Protein AF-D9MWF4-F1 (afdb_monomer_lite)

Foldseek 3Di:
DVVLVVLVVVLLVLQVVLLVLLLVQLQVVLPHPVLLVVLCVVVCVPDDAACDPDPPDPHHPVCCVVVVVVVVCCVQVVQPVNVVVLVPDPDPVVSVVVVVVVVVSVVVVVVSVVSLVSSLCSNCVPPPCCVVVVDVDPVCSSLVSSCVRCVVPPPSSVSNVVSVVSVVVSVVVSVD

Sequence (176 aa):
LKAVVWTDVIQTIIMFGAMALVLIKGTLDIGGPSVVWQRAQETARLERPNFTPDITERYTFYSLVLGGVAHWLKSNAISQNMIQRYLSLPTLKDARIAIWTFIAGVLAFLMICGYTGLLIYATYAQCDPLETKLAKRNDQLLPLLVMETLGSYPGLPGVFVAGVFSAALSSLSTGL

Secondary structure (DSSP, 8-state):
-HHHHHHHHHHHHHHHHHHHHHHHHHHHHTT-HHHHHHHHHHTT-SPPP-----SSSS--HHHHHHHHHHHHHIIIII-HHHHHHHHTSSSHHHHHHHHHHHHHHHHHHHHHHHHHHHHHHHHTTTS-TTTTTS-SSGGGHHHHHHHHHHTTSTTHHHHHHHHHHHHHHHHHHHH-

pLDDT: mean 86.18, std 6.37, range [62.44, 95.94]

Organism: Drosophila miranda (NCBI:txid7229)

InterPro domains:
  IPR001734 Sodium/solute symporter [PF00474] (1-174)
  IPR001734 Sodium/solute symporter [PS50283] (1-176)
  IPR038377 Sodium/glucose symporter superfamily [G3DSA:1.20.1730.10] (1-176)
  IPR051163 Sodium:Solute Symporter (SSF) [PTHR42985] (1-176)

Structure (mmCIF, N/CA/C/O backbone):
data_AF-D9MWF4-F1
#
_entry.id   AF-D9MWF4-F1
#
loop_
_atom_site.group_PDB
_atom_site.id
_atom_site.type_symbol
_atom_site.label_atom_id
_atom_site.label_alt_id
_atom_site.label_comp_id
_atom_site.label_asym_id
_atom_site.label_entity_id
_atom_site.label_seq_id
_atom_site.pdbx_PDB_ins_code
_atom_site.Cartn_x
_atom_site.Cartn_y
_atom_site.Cartn_z
_atom_site.occupancy
_atom_site.B_iso_or_equiv
_atom_site.auth_seq_id
_atom_site.auth_comp_id
_atom_site.auth_asym_id
_atom_site.auth_atom_id
_atom_site.pdbx_PDB_model_num
ATOM 1 N N . LEU A 1 1 ? -8.134 12.195 21.205 1.00 67.44 1 LEU A N 1
ATOM 2 C CA . LEU A 1 1 ? -8.708 11.046 20.461 1.00 67.44 1 LEU A CA 1
ATOM 3 C C . LEU A 1 1 ? -9.575 11.477 19.281 1.00 67.44 1 LEU A C 1
ATOM 5 O O . LEU A 1 1 ? -9.106 11.314 18.170 1.00 67.44 1 LEU A O 1
ATOM 9 N N . LYS A 1 2 ? -10.767 12.073 19.462 1.00 74.56 2 LYS A N 1
ATOM 10 C CA . LYS A 1 2 ? -11.668 12.387 18.325 1.00 74.56 2 LYS A CA 1
ATOM 11 C C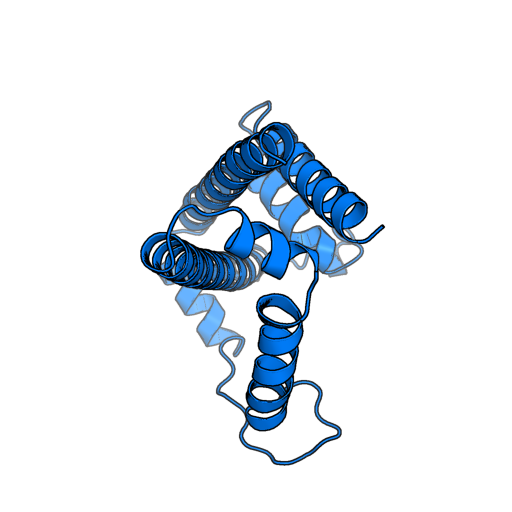 . LYS A 1 2 ? -11.023 13.221 17.203 1.00 74.56 2 LYS A C 1
ATOM 13 O O . LYS A 1 2 ? -11.133 12.835 16.049 1.00 74.56 2 LYS A O 1
ATOM 18 N N . ALA A 1 3 ? -10.325 14.313 17.532 1.00 81.44 3 ALA A N 1
ATOM 19 C CA . ALA A 1 3 ? -9.647 15.148 16.531 1.00 81.44 3 ALA A CA 1
ATOM 20 C C . ALA A 1 3 ? -8.550 14.381 15.768 1.00 81.44 3 ALA A C 1
ATOM 22 O O . ALA A 1 3 ? -8.522 14.419 14.546 1.00 81.44 3 ALA A O 1
ATOM 23 N N . VAL A 1 4 ? -7.723 13.614 16.489 1.00 78.38 4 VAL A N 1
ATOM 24 C CA . VAL A 1 4 ? -6.653 12.776 15.915 1.00 78.38 4 VAL A CA 1
ATOM 25 C C . VAL A 1 4 ? -7.219 11.699 14.981 1.00 78.38 4 VAL A C 1
ATOM 27 O O . VAL A 1 4 ? -6.694 11.459 13.901 1.00 78.38 4 VAL A O 1
ATOM 30 N N . VAL A 1 5 ? -8.344 11.080 15.352 1.00 81.25 5 VAL A N 1
ATOM 31 C CA . VAL A 1 5 ? -9.007 10.083 14.497 1.00 81.25 5 VAL A CA 1
ATOM 32 C C . VAL A 1 5 ? -9.534 10.727 13.212 1.00 81.25 5 VAL A C 1
ATOM 34 O O . VAL A 1 5 ? -9.387 10.153 12.139 1.00 81.25 5 VAL A O 1
ATOM 37 N N . TRP A 1 6 ? -10.111 11.928 13.288 1.00 85.69 6 TRP A N 1
ATOM 38 C CA . TRP A 1 6 ? -10.571 12.640 12.092 1.00 85.69 6 TRP A CA 1
ATOM 39 C C . TRP A 1 6 ? -9.424 13.042 11.162 1.00 85.69 6 TRP A C 1
ATOM 41 O O . TRP A 1 6 ? -9.565 12.914 9.945 1.00 85.69 6 TRP A O 1
ATOM 51 N N . THR A 1 7 ? -8.283 13.473 11.705 1.00 85.00 7 THR A N 1
ATOM 52 C CA . THR A 1 7 ? -7.097 13.763 10.885 1.00 85.00 7 THR A CA 1
ATOM 53 C C . THR A 1 7 ? -6.553 12.501 10.219 1.00 85.00 7 THR A C 1
ATOM 55 O O . THR A 1 7 ? -6.258 12.540 9.026 1.00 85.00 7 THR A O 1
ATOM 58 N N . ASP A 1 8 ? -6.521 11.367 10.929 1.00 83.00 8 ASP A N 1
ATOM 59 C CA . ASP A 1 8 ? -6.121 10.073 10.359 1.00 83.00 8 ASP A CA 1
ATOM 60 C C . ASP A 1 8 ? -7.043 9.655 9.196 1.00 83.00 8 ASP A C 1
ATOM 62 O O . ASP A 1 8 ? -6.568 9.159 8.172 1.00 83.00 8 ASP A O 1
ATOM 66 N N . VAL A 1 9 ? -8.359 9.878 9.316 1.00 87.00 9 VAL A N 1
ATOM 67 C CA . VAL A 1 9 ? -9.339 9.557 8.259 1.00 87.00 9 VAL A CA 1
ATOM 68 C C . VAL A 1 9 ? -9.092 10.392 7.005 1.00 87.00 9 VAL A C 1
ATOM 70 O O . VAL A 1 9 ? -8.984 9.834 5.913 1.00 87.00 9 VAL A O 1
ATOM 73 N N . ILE A 1 10 ? -8.968 11.714 7.150 1.00 88.56 10 ILE A N 1
ATOM 74 C CA . ILE A 1 10 ? -8.720 12.621 6.019 1.00 88.56 10 ILE A CA 1
ATOM 75 C C . ILE A 1 10 ? -7.409 12.246 5.324 1.00 88.56 10 ILE A C 1
ATOM 77 O O . ILE A 1 10 ? -7.368 12.104 4.102 1.00 88.56 10 ILE A O 1
ATOM 81 N N . GLN A 1 11 ? -6.352 12.023 6.101 1.00 84.81 11 GLN A N 1
ATOM 82 C CA . GLN A 1 11 ? -5.051 11.627 5.578 1.00 84.81 11 GLN A CA 1
ATOM 83 C C . GLN A 1 11 ? -5.119 10.290 4.832 1.00 84.81 11 GLN A C 1
ATOM 85 O O . GLN A 1 11 ? -4.568 10.172 3.741 1.00 84.81 11 GLN A O 1
ATOM 90 N N . THR A 1 12 ? -5.830 9.300 5.377 1.00 85.31 12 THR A N 1
ATOM 91 C CA . THR A 1 12 ? -6.016 7.994 4.728 1.00 85.31 12 THR A CA 1
ATOM 92 C C . THR A 1 12 ? -6.712 8.155 3.377 1.00 85.31 12 THR A C 1
ATOM 94 O O . THR A 1 12 ? -6.222 7.638 2.376 1.00 85.31 12 THR A O 1
ATOM 97 N N . ILE A 1 13 ? -7.801 8.928 3.308 1.00 89.44 13 ILE A N 1
ATOM 98 C CA . ILE A 1 13 ? -8.525 9.186 2.051 1.00 89.44 13 ILE A CA 1
ATOM 99 C C . ILE A 1 13 ? -7.603 9.830 1.011 1.00 89.44 13 ILE A C 1
ATOM 101 O O . ILE A 1 13 ? -7.562 9.384 -0.136 1.00 89.44 13 ILE A O 1
ATOM 105 N N . ILE A 1 14 ? -6.831 10.841 1.415 1.00 87.31 14 ILE A N 1
ATOM 106 C CA . ILE A 1 14 ? -5.892 11.535 0.527 1.00 87.31 14 ILE A CA 1
ATOM 107 C C . ILE A 1 14 ? -4.805 10.577 0.027 1.00 87.31 14 ILE A C 1
ATOM 109 O O . ILE A 1 14 ? -4.511 10.564 -1.166 1.00 87.31 14 ILE A O 1
ATOM 113 N N . MET A 1 15 ? -4.235 9.745 0.903 1.00 83.94 15 MET A N 1
ATOM 114 C CA . MET A 1 15 ? -3.200 8.777 0.527 1.00 83.94 15 MET A CA 1
ATOM 115 C C . MET A 1 15 ? -3.718 7.729 -0.461 1.00 83.94 15 MET A C 1
ATOM 117 O O . MET A 1 15 ? -3.074 7.490 -1.483 1.00 83.94 15 MET A O 1
ATOM 121 N N . PHE A 1 16 ? -4.879 7.124 -0.191 1.00 87.31 16 PHE A N 1
ATOM 122 C CA . PHE A 1 16 ? -5.488 6.148 -1.098 1.00 87.31 16 PHE A CA 1
ATOM 123 C C . PHE A 1 16 ? -5.864 6.785 -2.437 1.00 87.31 16 PHE A C 1
ATOM 125 O O . PHE A 1 16 ? -5.594 6.197 -3.482 1.00 87.31 16 PHE A O 1
ATOM 132 N N . GLY A 1 17 ? -6.428 7.996 -2.421 1.00 89.31 17 GLY A N 1
ATOM 133 C CA . GLY A 1 17 ? -6.768 8.735 -3.636 1.00 89.31 17 GLY A CA 1
ATOM 134 C C . GLY A 1 17 ? -5.537 9.061 -4.480 1.00 89.31 17 GLY A C 1
ATOM 135 O O . GLY A 1 17 ? -5.514 8.770 -5.674 1.00 89.31 17 GLY A O 1
ATOM 136 N N . ALA A 1 18 ? -4.482 9.594 -3.863 1.00 86.81 18 ALA A N 1
ATOM 137 C CA . ALA A 1 18 ? -3.236 9.903 -4.557 1.00 86.81 18 ALA A CA 1
ATOM 138 C C . ALA A 1 18 ? -2.583 8.641 -5.138 1.00 86.81 18 ALA A C 1
ATOM 140 O O . ALA A 1 18 ? -2.170 8.641 -6.296 1.00 86.81 18 ALA A O 1
ATOM 141 N N . MET A 1 19 ? -2.551 7.545 -4.374 1.00 87.56 19 MET A N 1
ATOM 142 C CA . MET A 1 19 ? -2.013 6.276 -4.861 1.00 87.56 19 MET A CA 1
ATOM 143 C C . MET A 1 19 ? -2.842 5.715 -6.019 1.00 87.56 19 MET A C 1
ATOM 145 O O . MET A 1 19 ? -2.275 5.282 -7.016 1.00 87.56 19 MET A O 1
ATOM 149 N N . ALA A 1 20 ? -4.173 5.776 -5.938 1.00 90.75 20 ALA A N 1
ATOM 150 C CA . ALA A 1 20 ? -5.048 5.352 -7.026 1.00 90.75 20 ALA A CA 1
ATOM 151 C C . ALA A 1 20 ? -4.795 6.159 -8.308 1.00 90.75 20 ALA A C 1
ATOM 153 O O . ALA A 1 20 ? -4.712 5.573 -9.383 1.00 90.75 20 ALA A O 1
ATOM 154 N N . LEU A 1 21 ? -4.603 7.479 -8.208 1.00 90.69 21 LEU A N 1
ATOM 155 C CA . LEU A 1 21 ? -4.273 8.325 -9.360 1.00 90.69 21 LEU A CA 1
ATOM 156 C C . LEU A 1 21 ? -2.933 7.943 -9.997 1.00 90.69 21 LEU A C 1
ATOM 158 O O . LEU A 1 21 ? -2.864 7.803 -11.218 1.00 90.69 21 LEU A O 1
ATOM 162 N N . VAL A 1 22 ? -1.890 7.734 -9.184 1.00 90.56 22 VAL A N 1
ATOM 163 C CA . VAL A 1 22 ? -0.576 7.270 -9.668 1.00 90.56 22 VAL A CA 1
ATOM 164 C C . VAL A 1 22 ? -0.711 5.917 -10.354 1.00 90.56 22 VAL A C 1
ATOM 166 O O . VAL A 1 22 ? -0.193 5.736 -11.452 1.00 90.56 22 VAL A O 1
ATOM 169 N N . LEU A 1 23 ? -1.434 4.977 -9.744 1.00 92.31 23 LEU A N 1
ATOM 170 C CA . LEU A 1 23 ? -1.615 3.644 -10.303 1.00 92.31 23 LEU A CA 1
ATOM 171 C C . LEU A 1 23 ? -2.392 3.670 -11.614 1.00 92.31 23 LEU A C 1
ATOM 173 O O . LEU A 1 23 ? -1.963 3.032 -12.569 1.00 92.31 23 LEU A O 1
ATOM 177 N N . ILE A 1 24 ? -3.500 4.408 -11.686 1.00 92.56 24 ILE A N 1
ATOM 178 C CA . ILE A 1 24 ? -4.315 4.505 -12.900 1.00 92.56 24 ILE A CA 1
ATOM 179 C C . ILE A 1 24 ? -3.501 5.162 -14.013 1.00 92.56 24 ILE A C 1
ATOM 181 O O . ILE A 1 24 ? -3.335 4.565 -15.073 1.00 92.56 24 ILE A O 1
ATOM 185 N N . LYS A 1 25 ? -2.953 6.358 -13.773 1.00 92.12 25 LYS A N 1
ATOM 186 C CA . LYS A 1 25 ? -2.229 7.103 -14.808 1.00 92.12 25 LYS A CA 1
ATOM 187 C C . LYS A 1 25 ? -0.944 6.383 -15.215 1.00 92.12 25 LYS A C 1
ATOM 189 O O . LYS A 1 25 ? -0.724 6.191 -16.403 1.00 92.12 25 LYS A O 1
ATOM 194 N N . GLY A 1 26 ? -0.155 5.901 -14.256 1.00 90.94 26 GLY A N 1
ATOM 195 C CA . GLY A 1 26 ? 1.070 5.154 -14.541 1.00 90.94 26 GLY A CA 1
ATOM 196 C C . GLY A 1 26 ? 0.801 3.853 -15.299 1.00 90.94 26 GLY A C 1
ATOM 197 O O . GLY A 1 26 ? 1.536 3.525 -16.222 1.00 90.94 26 GLY A O 1
ATOM 198 N N . THR A 1 27 ? -0.290 3.142 -14.986 1.00 93.25 27 THR A N 1
ATOM 199 C CA . THR A 1 27 ? -0.698 1.950 -15.752 1.00 93.25 27 THR A CA 1
ATOM 200 C C . THR A 1 27 ? -1.124 2.308 -17.176 1.00 93.25 27 THR A C 1
ATOM 202 O O . THR A 1 27 ? -0.822 1.562 -18.104 1.00 93.25 27 THR A O 1
ATOM 205 N N . LEU A 1 28 ? -1.821 3.430 -17.375 1.00 92.00 28 LEU A N 1
ATOM 206 C CA . LEU A 1 28 ? -2.213 3.891 -18.710 1.00 92.00 28 LEU A CA 1
ATOM 207 C C . LEU A 1 28 ? -0.996 4.293 -19.555 1.00 92.00 28 LEU A C 1
ATOM 209 O O . LEU A 1 28 ? -0.929 3.909 -20.720 1.00 92.00 28 LEU A O 1
ATOM 213 N N . ASP A 1 29 ? -0.019 4.989 -18.968 1.00 89.06 29 ASP A N 1
ATOM 214 C CA . ASP A 1 29 ? 1.183 5.459 -19.673 1.00 89.06 29 ASP A CA 1
ATOM 215 C C . ASP A 1 29 ? 2.014 4.319 -20.272 1.00 89.06 29 ASP A C 1
ATOM 217 O O . ASP A 1 29 ? 2.561 4.447 -21.365 1.00 89.06 29 ASP A O 1
ATOM 221 N N . ILE A 1 30 ? 2.103 3.188 -19.571 1.00 88.38 30 ILE A N 1
ATOM 222 C CA . ILE A 1 30 ? 2.880 2.024 -20.022 1.00 88.38 30 ILE A CA 1
ATOM 223 C C . ILE A 1 30 ? 2.110 1.116 -20.993 1.00 88.38 30 ILE A C 1
ATOM 225 O O . ILE A 1 30 ? 2.646 0.093 -21.417 1.00 88.38 30 ILE A O 1
ATOM 229 N N . GLY A 1 31 ? 0.865 1.460 -21.342 1.00 89.81 31 GLY A N 1
ATOM 230 C CA . GLY A 1 31 ? 0.035 0.696 -22.280 1.00 89.81 31 GLY A CA 1
ATOM 231 C C . GLY A 1 31 ? -0.982 -0.252 -21.635 1.00 89.81 31 GLY A C 1
ATOM 232 O O . GLY A 1 31 ? -1.557 -1.088 -22.329 1.00 89.81 31 GLY A O 1
ATOM 233 N N . GLY A 1 32 ? -1.240 -0.124 -20.331 1.00 91.69 32 GLY A N 1
ATOM 234 C CA . GLY A 1 32 ? -2.308 -0.832 -19.623 1.00 91.69 32 GLY A CA 1
ATOM 235 C C . GLY A 1 32 ? -1.838 -1.931 -18.656 1.00 91.69 32 GLY A C 1
ATOM 236 O O . GLY A 1 32 ? -0.652 -2.262 -18.578 1.00 91.69 32 GLY A O 1
ATOM 237 N N . PRO A 1 33 ? -2.778 -2.536 -17.902 1.00 90.94 33 PRO A N 1
ATOM 238 C CA . PRO A 1 33 ? -2.463 -3.519 -16.860 1.00 90.94 33 PRO A CA 1
ATOM 239 C C . PRO A 1 33 ? -1.909 -4.835 -17.419 1.00 90.94 33 PRO A C 1
ATOM 241 O O . PRO A 1 33 ? -1.165 -5.533 -16.732 1.00 90.94 33 PRO A O 1
ATOM 244 N N . SER A 1 34 ? -2.226 -5.172 -18.673 1.00 90.69 34 SER A N 1
ATOM 245 C CA . SER A 1 34 ? -1.658 -6.339 -19.356 1.00 90.69 34 SER A CA 1
ATOM 246 C C . SER A 1 34 ? -0.142 -6.227 -19.506 1.00 90.69 34 SER A C 1
ATOM 248 O O . SER A 1 34 ? 0.558 -7.213 -19.292 1.00 90.69 34 SER A O 1
ATOM 250 N N . VAL A 1 35 ? 0.370 -5.026 -19.799 1.00 88.88 35 VAL A N 1
ATOM 251 C CA . VAL A 1 35 ? 1.809 -4.773 -19.943 1.00 88.88 35 VAL A CA 1
ATOM 252 C C . VAL A 1 35 ? 2.520 -4.894 -18.596 1.00 88.88 35 VAL A C 1
ATOM 254 O O . VAL A 1 35 ? 3.592 -5.495 -18.534 1.00 88.88 35 VAL A O 1
ATOM 257 N N . VAL A 1 36 ? 1.910 -4.402 -17.506 1.00 90.12 36 VAL A N 1
ATOM 258 C CA . VAL A 1 36 ? 2.434 -4.602 -16.137 1.00 90.12 36 VAL A CA 1
ATOM 259 C C . VAL A 1 36 ? 2.596 -6.086 -15.849 1.00 90.12 36 VAL A C 1
ATOM 261 O O . VAL A 1 36 ? 3.655 -6.528 -15.407 1.00 90.12 36 VAL A O 1
ATOM 264 N N . TRP A 1 37 ? 1.541 -6.858 -16.109 1.00 88.31 37 TRP A N 1
ATOM 265 C CA . TRP A 1 37 ? 1.518 -8.282 -15.808 1.00 88.31 37 TRP A CA 1
ATOM 266 C C . TRP A 1 37 ? 2.511 -9.073 -16.662 1.00 88.31 37 TRP A C 1
ATOM 268 O O . TRP A 1 37 ? 3.250 -9.900 -16.132 1.00 88.31 37 TRP A O 1
ATOM 278 N N . GLN A 1 38 ? 2.578 -8.782 -17.963 1.00 88.69 38 GLN A N 1
ATOM 279 C CA . GLN A 1 38 ? 3.519 -9.418 -18.879 1.00 88.69 38 GLN A CA 1
ATOM 280 C C . GLN A 1 38 ? 4.969 -9.167 -18.447 1.00 88.69 38 GLN A C 1
ATOM 282 O O . GLN A 1 38 ? 5.724 -10.121 -18.260 1.00 88.69 38 GLN A O 1
ATOM 287 N N . ARG A 1 39 ? 5.346 -7.904 -18.198 1.00 85.31 39 ARG A N 1
ATOM 288 C CA . ARG A 1 39 ? 6.705 -7.560 -17.742 1.00 85.31 39 ARG A CA 1
ATOM 289 C C . ARG A 1 39 ? 7.026 -8.194 -16.387 1.00 85.31 39 ARG A C 1
ATOM 291 O O . ARG A 1 39 ? 8.135 -8.674 -16.179 1.00 85.31 39 ARG A O 1
ATOM 298 N N . ALA A 1 40 ? 6.053 -8.266 -15.478 1.00 84.75 40 ALA A N 1
ATOM 299 C CA . ALA A 1 40 ? 6.230 -8.934 -14.189 1.00 84.75 40 ALA A CA 1
ATOM 300 C C . ALA A 1 40 ? 6.503 -10.445 -14.327 1.00 84.75 40 ALA A C 1
ATOM 302 O O . ALA A 1 40 ? 7.309 -10.993 -13.567 1.00 84.75 40 ALA A O 1
ATOM 303 N N . GLN A 1 41 ? 5.852 -11.113 -15.285 1.00 83.06 41 GLN A N 1
ATOM 304 C CA . GLN A 1 41 ? 6.072 -12.532 -15.577 1.00 83.06 41 GLN A CA 1
ATOM 305 C C . GLN A 1 41 ? 7.429 -12.785 -16.238 1.00 83.06 41 GLN A C 1
ATOM 307 O O . GLN A 1 41 ? 8.149 -13.687 -15.811 1.00 83.06 41 GLN A O 1
ATOM 312 N N . GLU A 1 42 ? 7.792 -11.985 -17.242 1.00 81.81 42 GLU A N 1
ATOM 313 C CA . GLU A 1 42 ? 9.042 -12.137 -18.001 1.00 81.81 42 GLU A CA 1
ATOM 314 C C . GLU A 1 42 ? 10.283 -12.014 -17.112 1.00 81.81 42 GLU A C 1
ATOM 316 O O . GLU A 1 42 ? 11.291 -12.672 -17.357 1.00 81.81 42 GLU A O 1
ATOM 321 N N . THR A 1 43 ? 10.210 -11.214 -16.046 1.00 68.75 43 THR A N 1
ATOM 322 C CA . THR A 1 43 ? 11.360 -10.960 -15.170 1.00 68.75 43 THR A CA 1
ATOM 323 C C . THR A 1 43 ? 11.347 -11.750 -13.858 1.00 68.75 43 THR A C 1
ATOM 325 O O . THR A 1 43 ? 12.070 -11.404 -12.925 1.00 68.75 43 THR A O 1
ATOM 328 N N . ALA A 1 44 ? 10.521 -12.799 -13.757 1.00 72.56 44 ALA A N 1
ATOM 329 C CA . ALA A 1 44 ? 10.427 -13.682 -12.585 1.00 72.56 44 ALA A CA 1
ATOM 330 C C . ALA A 1 44 ? 10.185 -12.960 -11.238 1.00 72.56 44 ALA A C 1
ATOM 332 O O . ALA A 1 44 ? 10.475 -13.502 -10.176 1.00 72.56 44 ALA A O 1
ATOM 333 N N . ARG A 1 45 ? 9.614 -11.745 -11.259 1.00 75.56 45 ARG A N 1
ATOM 334 C CA . ARG A 1 45 ? 9.292 -10.970 -10.044 1.00 75.56 45 ARG A CA 1
ATOM 335 C C . ARG A 1 45 ? 8.069 -11.507 -9.303 1.00 75.56 45 ARG A C 1
ATOM 337 O O . ARG A 1 45 ? 7.869 -11.197 -8.132 1.00 75.56 45 ARG A O 1
ATOM 344 N N . LEU A 1 46 ? 7.257 -12.314 -9.982 1.00 78.12 46 LEU A N 1
ATOM 345 C CA . LEU A 1 46 ? 6.192 -13.105 -9.374 1.00 78.12 46 LEU A CA 1
ATOM 346 C C . LEU A 1 46 ? 6.790 -14.387 -8.786 1.00 78.12 46 LEU A C 1
ATOM 348 O O . LEU A 1 46 ? 6.726 -15.463 -9.383 1.00 78.12 46 LEU A O 1
ATOM 352 N N . GLU A 1 47 ? 7.394 -14.250 -7.612 1.00 78.50 47 GLU A N 1
ATOM 353 C CA . GLU A 1 47 ? 7.957 -15.376 -6.875 1.00 78.50 47 GLU A CA 1
ATOM 354 C C . GLU A 1 47 ? 6.841 -16.238 -6.272 1.00 78.50 47 GLU A C 1
ATOM 356 O O . GLU A 1 47 ? 5.854 -15.744 -5.718 1.00 78.50 47 GLU A O 1
ATOM 361 N N . ARG A 1 48 ? 6.991 -17.562 -6.378 1.00 82.44 48 ARG A N 1
ATOM 362 C CA . ARG A 1 48 ? 6.098 -18.499 -5.689 1.00 82.44 48 ARG A CA 1
ATOM 363 C C . ARG A 1 48 ? 6.466 -18.555 -4.204 1.00 82.44 48 ARG A C 1
ATOM 365 O O . ARG A 1 48 ? 7.639 -18.384 -3.876 1.00 82.44 48 ARG A O 1
ATOM 372 N N . PRO A 1 49 ? 5.507 -18.848 -3.305 1.00 83.31 49 PRO A N 1
ATOM 373 C CA . PRO A 1 49 ? 5.815 -19.013 -1.892 1.00 83.31 49 PRO A CA 1
ATOM 374 C C . PRO A 1 49 ? 6.909 -20.066 -1.689 1.00 83.31 49 PRO A C 1
ATOM 376 O O . PRO A 1 49 ? 6.782 -21.203 -2.146 1.00 83.31 49 PRO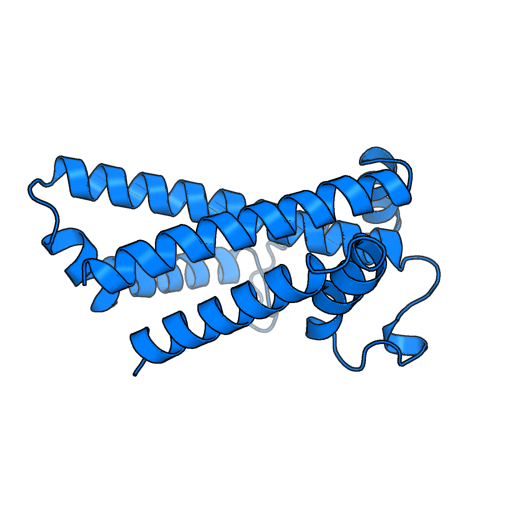 A O 1
ATOM 379 N N . ASN A 1 50 ? 7.983 -19.674 -1.009 1.00 87.69 50 ASN A N 1
ATOM 380 C CA . ASN A 1 50 ? 9.088 -20.563 -0.688 1.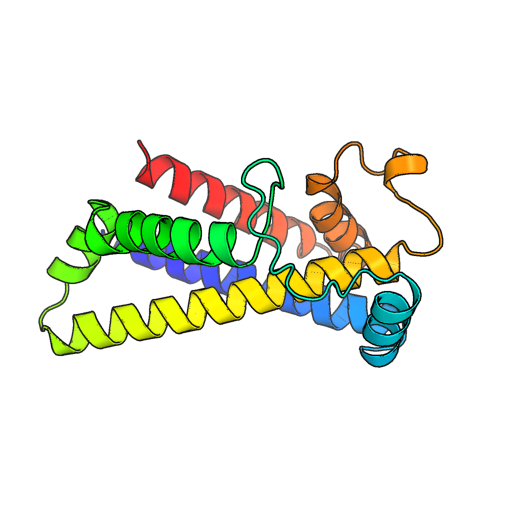00 87.69 50 ASN A CA 1
ATOM 381 C C . ASN A 1 50 ? 8.756 -21.366 0.580 1.00 87.69 50 ASN A C 1
ATOM 383 O O . ASN A 1 50 ? 8.634 -20.800 1.666 1.00 87.69 50 ASN A O 1
ATOM 387 N N . PHE A 1 51 ? 8.597 -22.682 0.441 1.00 89.44 51 PHE A N 1
ATOM 388 C CA . PHE A 1 51 ? 8.269 -23.601 1.539 1.00 89.44 51 PHE A CA 1
ATOM 389 C C . PHE A 1 51 ? 9.505 -24.256 2.173 1.00 89.44 51 PHE A C 1
ATOM 391 O O . PHE A 1 51 ? 9.382 -25.274 2.854 1.00 89.44 51 PHE A O 1
ATOM 398 N N . THR A 1 52 ? 10.695 -23.697 1.959 1.00 89.31 52 THR A N 1
ATOM 399 C CA . THR A 1 52 ? 11.922 -24.185 2.592 1.00 89.31 52 THR A CA 1
ATOM 400 C C . THR A 1 52 ? 11.892 -23.866 4.095 1.00 89.31 52 THR A C 1
ATOM 402 O O . THR A 1 52 ? 11.553 -22.744 4.478 1.00 89.31 52 THR A O 1
ATOM 405 N N . PRO A 1 53 ? 12.218 -24.825 4.981 1.00 83.88 53 PRO A N 1
ATOM 406 C CA . PRO A 1 53 ? 12.248 -24.614 6.430 1.00 83.88 53 PRO A CA 1
ATOM 407 C C . PRO A 1 53 ? 13.554 -23.962 6.929 1.00 83.88 53 PRO A C 1
ATOM 409 O O . PRO A 1 53 ? 13.874 -24.062 8.112 1.00 83.88 53 PRO A O 1
ATOM 412 N N . ASP A 1 54 ? 14.325 -23.319 6.050 1.00 86.25 54 ASP A N 1
ATOM 413 C CA . ASP A 1 54 ? 15.576 -22.653 6.411 1.00 86.25 54 ASP A CA 1
ATOM 414 C C . ASP A 1 54 ? 15.287 -21.345 7.166 1.00 86.25 54 ASP A C 1
ATOM 416 O O . ASP A 1 54 ? 14.543 -20.480 6.703 1.00 86.25 54 ASP A O 1
ATOM 420 N N . ILE A 1 55 ? 15.873 -21.211 8.354 1.00 81.00 55 ILE A N 1
ATOM 421 C CA . ILE A 1 55 ? 15.730 -20.038 9.227 1.00 81.00 55 ILE A CA 1
ATOM 422 C C . ILE A 1 55 ? 16.676 -18.889 8.851 1.00 81.00 55 ILE A C 1
ATOM 424 O O . ILE A 1 55 ? 16.534 -17.788 9.381 1.00 81.00 55 ILE A O 1
ATOM 428 N N . THR A 1 56 ? 17.658 -19.141 7.982 1.00 85.94 56 THR A N 1
ATOM 429 C CA . THR A 1 56 ? 18.607 -18.132 7.488 1.00 85.94 56 THR A CA 1
ATOM 430 C C . THR A 1 56 ? 18.050 -17.347 6.302 1.00 85.94 56 THR A C 1
ATOM 432 O O . THR A 1 56 ? 18.459 -16.207 6.064 1.00 85.94 56 THR A O 1
ATOM 435 N N . GLU A 1 57 ? 17.068 -17.910 5.592 1.00 85.25 57 GLU A N 1
ATOM 436 C CA . GLU A 1 57 ? 16.359 -17.215 4.528 1.00 85.25 57 GLU A CA 1
ATOM 437 C C . GLU A 1 57 ? 15.435 -16.132 5.095 1.00 85.25 57 GLU A C 1
ATOM 439 O O . GLU A 1 57 ? 14.613 -16.358 5.985 1.00 85.25 57 GLU A O 1
ATOM 444 N N . ARG A 1 58 ? 15.548 -14.919 4.541 1.00 82.12 58 ARG A N 1
ATOM 445 C CA . ARG A 1 58 ? 14.834 -13.739 5.049 1.00 82.12 58 ARG A CA 1
ATOM 446 C C . ARG A 1 58 ? 13.312 -13.900 5.016 1.00 82.12 58 ARG A C 1
ATOM 448 O O . ARG A 1 58 ? 12.639 -13.461 5.947 1.00 82.12 58 ARG A O 1
ATOM 455 N N . TYR A 1 59 ? 12.775 -14.492 3.950 1.00 85.81 59 TYR A N 1
ATOM 456 C CA . TYR A 1 59 ? 11.338 -14.659 3.747 1.00 85.81 59 TYR A CA 1
ATOM 457 C C . TYR A 1 59 ? 11.029 -16.071 3.242 1.00 85.81 59 TYR A C 1
ATOM 459 O O . TYR A 1 59 ? 11.254 -16.389 2.078 1.00 85.81 59 TYR A O 1
ATOM 467 N N . THR A 1 60 ? 10.464 -16.899 4.116 1.00 90.81 60 THR A N 1
ATOM 468 C CA . THR A 1 60 ? 9.883 -18.204 3.790 1.00 90.81 60 THR A CA 1
ATOM 469 C C . THR A 1 60 ? 8.406 -18.180 4.160 1.00 90.81 60 THR A C 1
ATOM 471 O O . THR A 1 60 ? 7.955 -17.329 4.932 1.00 90.81 60 THR A O 1
ATOM 474 N N . PHE A 1 61 ? 7.622 -19.119 3.637 1.00 89.94 61 PHE A N 1
ATOM 475 C CA . PHE A 1 61 ? 6.218 -19.266 4.012 1.00 89.94 61 PHE A CA 1
ATOM 476 C C . PHE A 1 61 ? 6.067 -19.372 5.537 1.00 89.94 61 PHE A C 1
ATOM 478 O O . PHE A 1 61 ? 5.220 -18.704 6.127 1.00 89.94 61 PHE A O 1
ATOM 485 N N . TYR A 1 62 ? 6.940 -20.141 6.193 1.00 89.06 62 TYR A N 1
ATOM 486 C CA . TYR A 1 62 ? 6.910 -20.317 7.642 1.00 89.06 62 TYR A CA 1
ATOM 487 C C . TYR A 1 62 ? 7.285 -19.043 8.400 1.00 89.06 62 TYR A C 1
ATOM 489 O O . TYR A 1 62 ? 6.582 -18.688 9.347 1.00 89.06 62 TYR A O 1
ATOM 497 N N . SER A 1 63 ? 8.343 -18.330 7.991 1.00 90.06 63 SER A N 1
ATOM 498 C CA . SER A 1 63 ? 8.751 -17.098 8.679 1.00 90.06 63 SER A CA 1
ATOM 499 C C . SER A 1 63 ? 7.713 -15.985 8.516 1.00 90.06 63 SER A C 1
ATOM 501 O O . SER A 1 63 ? 7.418 -15.275 9.479 1.00 90.06 63 SER A O 1
ATOM 503 N N . LEU A 1 64 ? 7.076 -15.893 7.345 1.00 90.12 64 LEU A N 1
ATOM 504 C CA . LEU A 1 64 ? 5.997 -14.942 7.079 1.00 90.12 64 LEU A CA 1
ATOM 505 C C . LEU A 1 64 ? 4.714 -15.280 7.841 1.00 90.12 64 LEU A C 1
ATOM 507 O O . LEU A 1 64 ? 4.097 -14.375 8.398 1.00 90.12 64 LEU A O 1
ATOM 511 N N . VAL A 1 65 ? 4.309 -16.551 7.906 1.00 91.00 65 VAL A N 1
ATOM 512 C CA . VAL A 1 65 ? 3.088 -16.947 8.626 1.00 91.00 65 VAL A CA 1
ATOM 513 C C . VAL A 1 65 ? 3.290 -16.835 10.134 1.00 91.00 65 VAL A C 1
ATOM 515 O O . VAL A 1 65 ? 2.520 -16.145 10.798 1.00 91.00 65 VAL A O 1
ATOM 518 N N . LEU A 1 66 ? 4.329 -17.459 10.691 1.00 90.75 66 LEU A N 1
ATOM 519 C CA . LEU A 1 66 ? 4.558 -17.459 12.140 1.00 90.75 66 LEU A CA 1
ATOM 520 C C . LEU A 1 66 ? 4.935 -16.063 12.646 1.00 90.75 66 LEU A C 1
ATOM 522 O O . LEU A 1 66 ? 4.342 -15.564 13.605 1.00 90.75 66 LEU A O 1
ATOM 526 N N . GLY A 1 67 ? 5.878 -15.403 11.969 1.00 89.81 67 GLY A N 1
ATOM 527 C CA . GLY A 1 67 ? 6.291 -14.040 12.297 1.00 89.81 67 GLY A CA 1
ATOM 528 C C . GLY A 1 67 ? 5.178 -13.026 12.046 1.00 89.81 67 GLY A C 1
ATOM 529 O O . GLY A 1 67 ? 4.958 -12.140 12.871 1.00 89.81 67 GLY A O 1
ATOM 530 N N . GLY A 1 68 ? 4.421 -13.187 10.959 1.00 90.81 68 GLY A N 1
ATOM 531 C CA . GLY A 1 68 ? 3.277 -12.341 10.632 1.00 90.81 68 GLY A CA 1
ATOM 532 C C . GLY A 1 68 ? 2.162 -12.449 11.665 1.00 90.81 68 GLY A C 1
ATOM 533 O O . GLY A 1 68 ? 1.702 -11.421 12.157 1.00 90.81 68 GLY A O 1
ATOM 534 N N . VAL A 1 69 ? 1.759 -13.661 12.060 1.00 92.06 69 VAL A N 1
ATOM 535 C CA . VAL A 1 69 ? 0.743 -13.861 13.110 1.00 92.06 69 VAL A CA 1
ATOM 536 C C . VAL A 1 69 ? 1.187 -13.213 14.419 1.00 92.06 69 VAL A C 1
ATOM 538 O O . VAL A 1 69 ? 0.421 -12.447 15.005 1.00 92.06 69 VAL A O 1
ATOM 541 N N . ALA A 1 70 ? 2.429 -13.445 14.853 1.00 92.88 70 ALA A N 1
ATOM 542 C CA . ALA A 1 70 ? 2.963 -12.824 16.064 1.00 92.88 70 ALA A CA 1
ATOM 543 C C . ALA A 1 70 ? 2.989 -11.286 15.964 1.00 92.88 70 ALA A C 1
ATOM 545 O O . ALA A 1 70 ? 2.573 -10.591 16.895 1.00 92.88 70 ALA A O 1
ATOM 546 N N . HIS A 1 71 ? 3.419 -10.746 14.820 1.00 91.31 71 HIS A N 1
ATOM 547 C CA . HIS A 1 71 ? 3.459 -9.309 14.559 1.00 91.31 71 HIS A CA 1
ATOM 548 C C . HIS A 1 71 ? 2.062 -8.676 14.609 1.00 91.31 71 HIS A C 1
ATOM 550 O O . HIS A 1 71 ? 1.849 -7.693 15.326 1.00 91.31 71 HIS A O 1
ATOM 556 N N . TRP A 1 72 ? 1.093 -9.252 13.894 1.00 91.19 72 TRP A N 1
ATOM 557 C CA . TRP A 1 72 ? -0.280 -8.753 13.847 1.00 91.19 72 TRP A CA 1
ATOM 558 C C . TRP A 1 72 ? -0.986 -8.880 15.194 1.00 91.19 72 TRP A C 1
ATOM 560 O O . TRP A 1 72 ? -1.709 -7.957 15.578 1.00 91.19 72 TRP A O 1
ATOM 570 N N . LEU A 1 73 ? -0.741 -9.962 15.938 1.00 91.06 73 LEU A N 1
ATOM 571 C CA . LEU A 1 73 ? -1.270 -10.139 17.288 1.00 91.06 73 LEU A CA 1
ATOM 572 C C . LEU A 1 73 ? -0.721 -9.068 18.232 1.00 91.06 73 LEU A C 1
ATOM 574 O O . LEU A 1 73 ? -1.495 -8.391 18.908 1.00 91.06 73 LEU A O 1
ATOM 578 N N . LYS A 1 74 ? 0.597 -8.842 18.231 1.00 91.50 74 LYS A N 1
ATOM 579 C CA . LYS A 1 74 ? 1.215 -7.780 19.035 1.00 91.50 74 LYS A CA 1
ATOM 580 C C . LYS A 1 74 ? 0.664 -6.401 18.665 1.00 91.50 74 LYS A C 1
ATOM 582 O O . LYS A 1 74 ? 0.349 -5.609 19.551 1.00 91.50 74 LYS A O 1
ATOM 587 N N . SER A 1 75 ? 0.518 -6.117 17.374 1.00 87.50 75 SER A N 1
ATOM 588 C CA . SER A 1 75 ? 0.029 -4.823 16.891 1.00 87.50 75 SER A CA 1
ATOM 589 C C . SER A 1 75 ? -1.443 -4.566 17.245 1.00 87.50 75 SER A C 1
ATOM 591 O O . SER A 1 75 ? -1.784 -3.458 17.647 1.00 87.50 75 SER A O 1
ATOM 593 N N . ASN A 1 76 ? -2.315 -5.578 17.162 1.00 88.25 76 ASN A N 1
ATOM 594 C CA . ASN A 1 76 ? -3.759 -5.393 17.361 1.00 88.25 76 ASN A CA 1
ATOM 595 C C . ASN A 1 76 ? -4.247 -5.685 18.781 1.00 88.25 76 ASN A C 1
ATOM 597 O O . ASN A 1 76 ? -5.118 -4.976 19.274 1.00 88.25 76 ASN A O 1
ATOM 601 N N . ALA A 1 77 ? -3.732 -6.735 19.421 1.00 86.69 77 ALA A N 1
ATOM 602 C CA . ALA A 1 77 ? -4.249 -7.217 20.700 1.00 86.69 77 ALA A CA 1
ATOM 603 C C . ALA A 1 77 ? -3.462 -6.699 21.908 1.00 86.69 77 ALA A C 1
ATOM 605 O O . ALA A 1 77 ? -4.013 -6.658 23.001 1.00 86.69 77 ALA A O 1
ATOM 606 N N . ILE A 1 78 ? -2.189 -6.329 21.723 1.00 88.75 78 ILE A N 1
ATOM 607 C CA . ILE A 1 78 ? -1.290 -5.942 22.825 1.00 88.75 78 ILE A CA 1
ATOM 608 C C . ILE A 1 78 ? -0.978 -4.441 22.793 1.00 88.75 78 ILE A C 1
ATOM 610 O O . ILE A 1 78 ? -0.807 -3.821 23.839 1.00 88.75 78 ILE A O 1
ATOM 614 N N . SER A 1 79 ? -0.913 -3.834 21.605 1.00 88.25 79 SER A N 1
ATOM 615 C CA . SER A 1 79 ? -0.628 -2.405 21.468 1.00 88.25 79 SER A CA 1
ATOM 616 C C . SER A 1 79 ? -1.672 -1.552 22.189 1.00 88.25 79 SER A C 1
ATOM 618 O O . SER A 1 79 ? -2.861 -1.591 21.861 1.00 88.25 79 SER A O 1
ATOM 620 N N . GLN A 1 80 ? -1.206 -0.720 23.124 1.00 85.44 80 GLN A N 1
ATOM 621 C CA . GLN A 1 80 ? -2.043 0.182 23.915 1.00 85.44 80 GLN A CA 1
ATOM 622 C C . GLN A 1 80 ? -2.951 1.047 23.031 1.00 85.44 80 GLN A C 1
ATOM 624 O O . GLN A 1 80 ? -4.142 1.176 23.307 1.00 85.44 80 GLN A O 1
ATOM 629 N N . ASN A 1 81 ? -2.412 1.581 21.934 1.00 83.31 81 ASN A N 1
ATOM 630 C CA . ASN A 1 81 ? -3.155 2.431 21.008 1.00 83.31 81 ASN A CA 1
ATOM 631 C C . ASN A 1 81 ? -4.358 1.717 20.374 1.00 83.31 81 ASN A C 1
ATOM 633 O O . ASN A 1 81 ? -5.426 2.316 20.243 1.00 83.31 81 ASN A O 1
ATOM 637 N N . MET A 1 82 ? -4.217 0.438 20.007 1.00 87.12 82 MET A N 1
ATOM 638 C CA . MET A 1 82 ? -5.323 -0.321 19.414 1.00 87.12 82 MET A CA 1
ATOM 639 C C . MET A 1 82 ? -6.358 -0.734 20.457 1.00 87.12 82 MET A C 1
ATOM 641 O O . MET A 1 82 ? -7.553 -0.547 20.229 1.00 87.12 82 MET A O 1
ATOM 645 N N . ILE A 1 83 ? -5.923 -1.191 21.635 1.00 89.75 83 ILE A N 1
ATOM 646 C CA . ILE A 1 83 ? -6.838 -1.542 22.731 1.00 89.75 83 ILE A CA 1
ATOM 647 C C . ILE A 1 83 ? -7.697 -0.333 23.126 1.00 89.75 83 ILE A C 1
ATOM 649 O O . ILE A 1 83 ? -8.915 -0.454 23.253 1.00 89.75 83 ILE A O 1
ATOM 653 N N . GLN A 1 84 ? -7.093 0.851 23.262 1.00 88.44 84 GLN A N 1
ATOM 654 C CA . GLN A 1 84 ? -7.822 2.080 23.587 1.00 88.44 84 GLN A CA 1
ATOM 655 C C . GLN A 1 84 ? -8.863 2.446 22.521 1.00 88.44 84 GLN A C 1
ATOM 657 O O . GLN A 1 84 ? -9.974 2.848 22.869 1.00 88.44 84 GLN A O 1
ATOM 662 N N . ARG A 1 85 ? -8.539 2.275 21.230 1.00 87.12 85 ARG A N 1
ATOM 663 C CA . ARG A 1 85 ? -9.492 2.500 20.131 1.00 87.12 85 ARG A CA 1
ATOM 664 C C . ARG A 1 85 ? -10.694 1.559 20.253 1.00 87.12 85 ARG A C 1
ATOM 666 O O . ARG A 1 85 ? -11.826 2.032 20.162 1.00 87.12 85 ARG A O 1
ATOM 673 N N . TYR A 1 86 ? -10.476 0.279 20.552 1.00 89.88 86 TYR A N 1
ATOM 674 C CA . TYR A 1 86 ? -11.567 -0.688 20.719 1.00 89.88 86 TYR A CA 1
ATOM 675 C C . TYR A 1 86 ? -12.422 -0.433 21.966 1.00 89.88 86 TYR A C 1
ATOM 677 O O . TYR A 1 86 ? -13.644 -0.508 21.880 1.00 89.88 86 TYR A O 1
ATOM 685 N N . LEU A 1 87 ? -11.811 -0.075 23.100 1.00 90.44 87 LEU A N 1
ATOM 686 C CA . LEU A 1 87 ? -12.533 0.224 24.346 1.00 90.44 87 LEU A CA 1
ATOM 687 C C . LEU A 1 87 ? -13.316 1.545 24.298 1.00 90.44 87 LEU A C 1
ATOM 689 O O . LEU A 1 87 ? -14.226 1.745 25.096 1.00 90.44 87 LEU A O 1
ATOM 693 N N . SER A 1 88 ? -12.979 2.446 23.371 1.00 90.06 88 SER A N 1
ATOM 694 C CA . SER A 1 88 ? -13.705 3.708 23.176 1.00 90.06 88 SER A CA 1
ATOM 695 C C . SER A 1 88 ? -15.033 3.559 22.419 1.00 90.06 88 SER A C 1
ATOM 697 O O . SER A 1 88 ? -15.788 4.528 22.315 1.00 90.06 88 SER A O 1
ATOM 699 N N . LEU A 1 89 ? -15.316 2.367 21.880 1.00 91.69 89 LEU A N 1
ATOM 700 C CA . LEU A 1 89 ? -16.542 2.075 21.141 1.00 91.69 89 LEU A CA 1
ATOM 701 C C . LEU A 1 89 ? -17.677 1.663 22.094 1.00 91.69 89 LEU A C 1
ATOM 703 O O . LEU A 1 89 ? -17.432 0.965 23.076 1.00 91.69 89 LEU A O 1
ATOM 707 N N . PRO A 1 90 ? -18.930 2.068 21.813 1.00 91.38 90 PRO A N 1
ATOM 708 C CA . PRO A 1 90 ? -20.034 1.914 22.758 1.00 91.38 90 PRO A CA 1
ATOM 709 C C . PRO A 1 90 ? -20.497 0.462 22.916 1.00 91.38 90 PRO A C 1
ATOM 711 O O . PRO A 1 90 ? -21.054 0.110 23.954 1.00 91.38 90 PRO A O 1
ATOM 714 N N . THR A 1 91 ? -20.279 -0.391 21.909 1.00 95.94 91 THR A N 1
ATOM 715 C CA . THR A 1 91 ? -20.663 -1.804 21.965 1.00 95.94 91 THR A CA 1
ATOM 716 C C . THR A 1 91 ? -19.584 -2.728 21.406 1.00 95.94 91 THR A C 1
ATOM 718 O O . THR A 1 91 ? -18.789 -2.368 20.536 1.00 95.94 91 THR A O 1
ATOM 721 N N . LEU A 1 92 ? -19.609 -3.988 21.850 1.00 93.69 92 LEU A N 1
ATOM 722 C CA . LEU A 1 92 ? -18.733 -5.039 21.326 1.00 93.69 92 LEU A CA 1
ATOM 723 C C . LEU A 1 92 ? -18.994 -5.335 19.838 1.00 93.69 92 LEU A C 1
ATOM 725 O O . LEU A 1 92 ? -18.085 -5.745 19.115 1.00 93.69 92 LEU A O 1
ATOM 729 N N . LYS A 1 93 ? -20.224 -5.105 19.359 1.00 95.75 93 LYS A N 1
ATOM 730 C CA . LYS A 1 93 ? -20.562 -5.220 17.936 1.00 95.75 93 LYS A CA 1
ATOM 731 C C . LYS A 1 93 ? -19.805 -4.175 17.115 1.00 95.75 93 LYS A C 1
ATOM 733 O O . LYS A 1 93 ? -19.222 -4.534 16.094 1.00 95.75 93 LYS A O 1
ATOM 738 N N . ASP A 1 94 ? -19.750 -2.934 17.589 1.00 93.88 94 ASP A N 1
ATOM 739 C CA . ASP A 1 94 ? -19.029 -1.853 16.908 1.00 93.88 94 ASP A CA 1
ATOM 740 C C . ASP A 1 94 ? -17.522 -2.113 16.894 1.00 93.88 94 ASP A C 1
ATOM 742 O O . ASP A 1 94 ? -16.877 -1.925 15.865 1.00 93.88 94 ASP A O 1
ATOM 746 N N . ALA A 1 95 ? -16.967 -2.643 17.990 1.00 92.81 95 ALA A N 1
ATOM 747 C CA . ALA A 1 95 ? -15.566 -3.063 18.043 1.00 92.81 95 ALA A CA 1
ATOM 748 C C . ALA A 1 95 ? -15.242 -4.160 17.017 1.00 92.81 95 ALA A C 1
ATOM 750 O O . ALA A 1 95 ? -14.235 -4.070 16.316 1.00 92.81 95 ALA A O 1
ATOM 751 N N . ARG A 1 96 ? -16.115 -5.165 16.855 1.00 93.38 96 ARG A N 1
ATOM 752 C CA . ARG A 1 96 ? -15.944 -6.201 15.819 1.00 93.38 96 ARG A CA 1
ATOM 753 C C . ARG A 1 96 ? -15.996 -5.620 14.409 1.00 93.38 96 ARG A C 1
ATOM 755 O O . ARG A 1 96 ? -15.176 -5.998 13.578 1.00 93.38 96 ARG A O 1
ATOM 762 N N . ILE A 1 97 ? -16.935 -4.711 14.139 1.00 94.75 97 ILE A N 1
ATOM 763 C CA . ILE A 1 97 ? -17.031 -4.034 12.838 1.00 94.75 97 ILE A CA 1
ATOM 764 C C . ILE A 1 97 ? -15.754 -3.233 12.573 1.00 94.75 97 ILE A C 1
ATOM 766 O O . ILE A 1 97 ? -15.180 -3.354 11.497 1.00 94.75 97 ILE A O 1
ATOM 770 N N . ALA A 1 98 ? -15.261 -2.480 13.559 1.00 91.75 98 ALA A N 1
ATOM 771 C CA . ALA A 1 98 ? -14.027 -1.710 13.432 1.00 91.75 98 ALA A CA 1
ATOM 772 C C . ALA A 1 98 ? -12.816 -2.597 13.090 1.00 91.75 98 ALA A C 1
ATOM 774 O O . ALA A 1 98 ? -12.040 -2.242 12.203 1.00 91.75 98 ALA A O 1
ATOM 775 N N . ILE A 1 99 ? -12.687 -3.767 13.729 1.00 91.56 99 ILE A N 1
ATOM 776 C CA . ILE A 1 99 ? -11.621 -4.739 13.433 1.00 91.56 99 ILE A CA 1
ATOM 777 C C . ILE A 1 99 ? -11.731 -5.257 11.994 1.00 91.56 99 ILE A C 1
ATOM 779 O O . ILE A 1 99 ? -10.737 -5.268 11.273 1.00 91.56 99 ILE A O 1
ATOM 783 N N . TRP A 1 100 ? -12.922 -5.660 11.544 1.00 93.56 100 TRP A N 1
ATOM 784 C CA . TRP A 1 100 ? -13.101 -6.155 10.173 1.00 93.56 100 TRP A CA 1
ATOM 785 C C . TRP A 1 100 ? -12.837 -5.079 9.120 1.00 93.56 100 TRP A C 1
ATOM 787 O O . TRP A 1 100 ? -12.179 -5.357 8.117 1.00 93.56 100 TRP A O 1
ATOM 797 N N . THR A 1 101 ? -13.271 -3.843 9.369 1.00 92.56 101 THR A N 1
ATOM 798 C CA . THR A 1 101 ? -12.962 -2.694 8.508 1.00 92.56 101 THR A CA 1
ATOM 799 C C . THR A 1 101 ? -11.458 -2.430 8.453 1.00 92.56 101 THR A C 1
ATOM 801 O O . THR A 1 101 ? -10.920 -2.178 7.376 1.00 92.56 101 THR A O 1
ATOM 804 N N . PHE A 1 102 ? -10.757 -2.540 9.585 1.00 90.50 102 PHE A N 1
ATOM 805 C CA . PHE A 1 102 ? -9.301 -2.410 9.632 1.00 90.50 102 PHE A CA 1
ATOM 806 C C . PHE A 1 102 ? -8.601 -3.508 8.821 1.00 90.50 102 PHE A C 1
ATOM 808 O O . PHE A 1 102 ? -7.746 -3.195 7.995 1.00 90.50 102 PHE A O 1
ATOM 815 N N . ILE A 1 103 ? -9.001 -4.773 8.986 1.00 91.56 103 ILE A N 1
ATOM 816 C CA . ILE A 1 103 ? -8.448 -5.903 8.222 1.00 91.56 103 ILE A CA 1
ATOM 817 C C . ILE A 1 103 ? -8.655 -5.688 6.719 1.00 91.56 103 ILE A C 1
ATOM 819 O O . ILE A 1 103 ? -7.705 -5.810 5.947 1.00 91.56 103 ILE A O 1
ATOM 823 N N . ALA A 1 104 ? -9.869 -5.324 6.297 1.00 93.75 104 ALA A N 1
ATOM 824 C CA . ALA A 1 104 ? -10.165 -5.051 4.894 1.00 93.75 104 ALA A CA 1
ATOM 825 C C . ALA A 1 104 ? -9.316 -3.893 4.341 1.00 93.75 104 ALA A C 1
ATOM 827 O O . ALA A 1 104 ? -8.755 -4.007 3.251 1.00 93.75 104 ALA A O 1
ATOM 828 N N . GLY A 1 105 ? -9.167 -2.807 5.108 1.00 91.44 105 GLY A N 1
ATOM 829 C CA . GLY A 1 105 ? -8.346 -1.656 4.730 1.00 91.44 105 GLY A CA 1
ATOM 830 C C . GLY A 1 105 ? -6.861 -1.996 4.591 1.00 91.44 105 GLY A C 1
ATOM 831 O O . GLY A 1 105 ? -6.232 -1.602 3.611 1.00 91.44 105 GLY A O 1
ATOM 832 N N . VAL A 1 106 ? -6.308 -2.777 5.523 1.00 90.75 106 VAL A N 1
ATOM 833 C CA . VAL A 1 106 ? -4.919 -3.259 5.464 1.00 90.75 106 VAL A CA 1
ATOM 834 C C . VAL A 1 106 ? -4.701 -4.156 4.250 1.00 90.75 106 VAL A C 1
ATOM 836 O O . VAL A 1 106 ? -3.725 -3.967 3.529 1.00 90.75 106 VAL A O 1
ATOM 839 N N . LEU A 1 107 ? -5.599 -5.110 3.993 1.00 92.31 107 LEU A N 1
ATOM 840 C CA . LEU A 1 107 ? -5.490 -5.994 2.829 1.00 92.31 107 LEU A CA 1
ATOM 841 C C . LEU A 1 107 ? -5.542 -5.201 1.519 1.00 92.31 107 LEU A C 1
ATOM 843 O O . LEU A 1 107 ? -4.705 -5.413 0.645 1.00 92.31 107 LEU A O 1
ATOM 847 N N . ALA A 1 108 ? -6.467 -4.244 1.403 1.00 92.25 108 ALA A N 1
ATOM 848 C CA . ALA A 1 108 ? -6.542 -3.357 0.247 1.00 92.25 108 ALA A CA 1
ATOM 849 C C . ALA A 1 108 ? -5.252 -2.538 0.072 1.00 92.25 108 ALA A C 1
ATOM 851 O O . ALA A 1 108 ? -4.723 -2.450 -1.034 1.00 92.25 108 ALA A O 1
ATOM 852 N N . PHE A 1 109 ? -4.708 -1.991 1.162 1.00 90.12 109 PHE A N 1
ATOM 853 C CA . PHE A 1 109 ? -3.456 -1.237 1.135 1.00 90.12 109 PHE A CA 1
ATOM 854 C C . PHE A 1 109 ? -2.266 -2.099 0.695 1.00 90.12 109 PHE A C 1
ATOM 856 O O . PHE A 1 109 ? -1.494 -1.679 -0.163 1.00 90.12 109 PHE A O 1
ATOM 863 N N . LEU A 1 110 ? -2.141 -3.323 1.217 1.00 91.06 110 LEU A N 1
ATOM 864 C CA . LEU A 1 110 ? -1.081 -4.257 0.825 1.00 91.06 110 LEU A CA 1
ATOM 865 C C . LEU A 1 110 ? -1.164 -4.630 -0.659 1.00 91.06 110 LEU A C 1
ATOM 867 O O . LEU A 1 110 ? -0.134 -4.669 -1.330 1.00 91.06 110 LEU A O 1
ATOM 871 N N . MET A 1 111 ? -2.372 -4.848 -1.188 1.00 91.81 111 MET A N 1
ATOM 872 C CA . MET A 1 111 ? -2.581 -5.113 -2.616 1.00 91.81 111 MET A CA 1
ATOM 873 C C . MET A 1 111 ? -2.167 -3.923 -3.484 1.00 91.81 111 MET A C 1
ATOM 875 O O . MET A 1 111 ? -1.483 -4.107 -4.490 1.00 91.81 111 MET A O 1
ATOM 879 N N . ILE A 1 112 ? -2.530 -2.705 -3.071 1.00 92.12 112 ILE A N 1
ATOM 880 C CA . ILE A 1 112 ? -2.110 -1.467 -3.735 1.00 92.12 112 ILE A CA 1
ATOM 881 C C . ILE A 1 112 ? -0.584 -1.359 -3.724 1.00 92.12 112 ILE A C 1
ATOM 883 O O . ILE A 1 112 ? 0.007 -1.197 -4.784 1.00 92.12 112 ILE A O 1
ATOM 887 N N . CYS A 1 113 ? 0.071 -1.517 -2.570 1.00 90.69 113 CYS A N 1
ATOM 888 C CA . CYS A 1 113 ? 1.531 -1.465 -2.467 1.00 90.69 113 CYS A CA 1
ATOM 889 C C . CYS A 1 113 ? 2.226 -2.531 -3.325 1.00 90.69 113 CYS A C 1
ATOM 891 O O . CYS A 1 113 ? 3.226 -2.231 -3.978 1.00 90.69 113 CYS A O 1
ATOM 893 N N . GLY A 1 114 ? 1.698 -3.758 -3.347 1.00 90.44 114 GLY A N 1
ATOM 894 C CA . GLY A 1 114 ? 2.213 -4.836 -4.189 1.00 90.44 114 GLY A CA 1
ATOM 895 C C . GLY A 1 114 ? 2.121 -4.490 -5.675 1.00 90.44 114 GLY A C 1
ATOM 896 O O . GLY A 1 114 ? 3.115 -4.586 -6.395 1.00 90.44 114 GLY A O 1
ATOM 897 N N . TYR A 1 115 ? 0.960 -4.006 -6.123 1.00 92.19 115 TYR A N 1
ATOM 898 C CA . TYR A 1 115 ? 0.770 -3.569 -7.506 1.00 92.19 115 TYR A CA 1
ATOM 899 C C . TYR A 1 115 ? 1.647 -2.361 -7.859 1.00 92.19 115 TYR A C 1
ATOM 901 O O . TYR A 1 115 ? 2.260 -2.346 -8.922 1.00 92.19 115 TYR A O 1
ATOM 909 N N . THR A 1 116 ? 1.789 -1.385 -6.959 1.00 91.94 116 THR A N 1
ATOM 910 C CA . THR A 1 116 ? 2.719 -0.258 -7.115 1.00 91.94 116 THR A CA 1
ATOM 911 C C . THR A 1 116 ? 4.149 -0.741 -7.345 1.00 91.94 116 THR A C 1
ATOM 913 O O . THR A 1 116 ? 4.830 -0.212 -8.218 1.00 91.94 116 THR A O 1
ATOM 916 N N . GLY A 1 117 ? 4.608 -1.762 -6.614 1.00 90.19 117 GLY A N 1
ATOM 917 C CA . GLY A 1 117 ? 5.931 -2.358 -6.825 1.00 90.19 117 GLY A CA 1
ATOM 918 C C . GLY A 1 117 ? 6.097 -2.954 -8.225 1.00 90.19 117 GLY A C 1
ATOM 919 O O . GLY A 1 117 ? 7.109 -2.707 -8.883 1.00 90.19 117 GLY A O 1
ATOM 920 N N . LEU A 1 118 ? 5.083 -3.678 -8.712 1.00 90.94 118 LEU A N 1
ATOM 921 C CA . LEU A 1 118 ? 5.068 -4.203 -10.081 1.00 90.94 118 LEU A CA 1
ATOM 922 C C . LEU A 1 118 ? 5.047 -3.083 -11.123 1.00 90.94 118 LEU A C 1
ATOM 924 O O . LEU A 1 118 ? 5.748 -3.178 -12.126 1.00 90.94 118 LEU A O 1
ATOM 928 N N . LEU A 1 119 ? 4.280 -2.019 -10.881 1.00 91.44 119 LEU A N 1
ATOM 929 C CA . LEU A 1 119 ? 4.192 -0.873 -11.778 1.00 91.44 119 LEU A CA 1
ATOM 930 C C . LEU A 1 119 ? 5.527 -0.130 -11.870 1.00 91.44 119 LEU A C 1
ATOM 932 O O . LEU A 1 119 ? 5.988 0.116 -12.975 1.00 91.44 119 LEU A O 1
ATOM 936 N N . ILE A 1 120 ? 6.175 0.170 -10.740 1.00 89.44 120 ILE A N 1
ATOM 937 C CA . ILE A 1 120 ? 7.524 0.764 -10.707 1.00 89.44 120 ILE A CA 1
ATOM 938 C C . ILE A 1 120 ? 8.475 -0.079 -11.558 1.00 89.44 120 ILE A C 1
ATOM 940 O O . ILE A 1 120 ? 9.179 0.448 -12.416 1.00 89.44 120 ILE A O 1
ATOM 944 N N . TYR A 1 121 ? 8.462 -1.396 -11.355 1.00 86.44 121 TYR A N 1
ATOM 945 C CA . TYR A 1 121 ? 9.324 -2.297 -12.107 1.00 86.44 121 TYR A CA 1
ATOM 946 C C . TYR A 1 121 ? 9.011 -2.290 -13.607 1.00 86.44 121 TYR A C 1
ATOM 948 O O . TYR A 1 121 ? 9.915 -2.198 -14.432 1.00 86.44 121 TYR A O 1
ATOM 956 N N . ALA A 1 122 ? 7.727 -2.341 -13.968 1.00 86.69 122 ALA A N 1
ATOM 957 C CA . ALA A 1 122 ? 7.283 -2.295 -15.353 1.00 86.69 122 ALA A CA 1
ATOM 958 C C . ALA A 1 122 ? 7.662 -0.970 -16.029 1.00 86.69 122 ALA A C 1
ATOM 960 O O . ALA A 1 122 ? 8.107 -0.997 -17.176 1.00 86.69 122 ALA A O 1
ATOM 961 N N . THR A 1 123 ? 7.538 0.162 -15.335 1.00 86.31 123 THR A N 1
ATOM 962 C CA . THR A 1 123 ? 7.906 1.495 -15.834 1.00 86.31 123 THR A CA 1
ATOM 963 C C . THR A 1 123 ? 9.407 1.604 -16.087 1.00 86.31 123 THR A C 1
ATOM 965 O O . THR A 1 123 ? 9.815 2.045 -17.160 1.00 86.31 123 THR A O 1
ATOM 968 N N . TYR A 1 124 ? 10.233 1.133 -15.152 1.00 84.81 124 TYR A N 1
ATOM 969 C CA . TYR A 1 124 ? 11.693 1.251 -15.223 1.00 84.81 124 TYR A CA 1
ATOM 970 C C . TYR A 1 124 ? 12.400 0.029 -15.833 1.00 84.81 124 TYR A C 1
ATOM 972 O O . TYR A 1 124 ? 13.621 -0.071 -15.778 1.00 84.81 124 TYR A O 1
ATOM 980 N N . ALA A 1 125 ? 11.662 -0.886 -16.469 1.00 76.44 125 ALA A N 1
ATOM 981 C CA . ALA A 1 125 ? 12.210 -2.133 -17.015 1.00 76.44 125 ALA A CA 1
ATOM 982 C C . ALA A 1 125 ? 13.344 -1.934 -18.043 1.00 76.44 125 ALA A C 1
ATOM 984 O O . ALA A 1 125 ? 14.171 -2.821 -18.219 1.00 76.44 125 ALA A O 1
ATOM 985 N N . GLN A 1 126 ? 13.362 -0.795 -18.742 1.00 71.25 126 GLN A N 1
ATOM 986 C CA . GLN A 1 126 ? 14.352 -0.478 -19.782 1.00 71.25 126 GLN A CA 1
ATOM 987 C C . GLN A 1 126 ? 15.443 0.495 -19.308 1.00 71.25 126 GLN A C 1
ATOM 989 O O . GLN A 1 126 ? 16.464 0.637 -19.973 1.00 71.25 126 GLN A O 1
ATOM 994 N N . CYS A 1 127 ? 15.224 1.199 -18.197 1.00 74.12 127 CYS A N 1
ATOM 995 C CA . CYS A 1 127 ? 16.137 2.217 -17.690 1.00 74.12 127 CYS A CA 1
ATOM 996 C C . CYS A 1 127 ? 16.033 2.242 -16.167 1.00 74.12 127 CYS A C 1
ATOM 998 O O . CYS A 1 127 ? 15.065 2.782 -15.628 1.00 74.12 127 CYS A O 1
ATOM 1000 N N . ASP A 1 128 ? 17.004 1.629 -15.485 1.00 76.75 128 ASP A N 1
ATOM 1001 C CA . ASP A 1 128 ? 16.985 1.550 -14.028 1.00 76.75 128 ASP A CA 1
ATOM 1002 C C . ASP A 1 128 ? 17.351 2.923 -13.417 1.00 76.75 128 ASP A C 1
ATOM 1004 O O . ASP A 1 128 ? 18.476 3.420 -13.595 1.00 76.75 128 ASP A O 1
ATOM 1008 N N . PRO A 1 129 ? 16.431 3.574 -12.679 1.00 72.00 129 PRO A N 1
ATOM 1009 C CA . PRO A 1 129 ? 16.695 4.840 -12.003 1.00 72.00 129 PRO A CA 1
ATOM 1010 C C . PRO A 1 129 ? 17.805 4.741 -10.944 1.00 72.00 129 PRO A C 1
ATOM 1012 O O . PRO A 1 129 ? 18.400 5.764 -10.597 1.00 72.00 129 PRO A O 1
ATOM 1015 N N . LEU A 1 130 ? 18.114 3.546 -10.429 1.00 69.69 130 LEU A N 1
ATOM 1016 C CA . LEU A 1 130 ? 19.212 3.328 -9.481 1.00 69.69 130 LEU A CA 1
ATOM 1017 C C . LEU A 1 130 ? 20.576 3.355 -10.179 1.00 69.69 130 LEU A C 1
ATOM 1019 O O . LEU A 1 130 ? 21.518 3.964 -9.669 1.00 69.69 130 LEU A O 1
ATOM 1023 N N . GLU A 1 131 ? 20.681 2.750 -11.363 1.00 67.81 131 GLU A N 1
ATOM 1024 C CA . GLU A 1 131 ? 21.918 2.744 -12.157 1.00 67.81 131 GLU A CA 1
ATOM 1025 C C . GLU A 1 131 ? 22.218 4.129 -12.739 1.00 67.81 131 GLU A C 1
ATOM 1027 O O . GLU A 1 131 ? 23.361 4.594 -12.724 1.00 67.81 131 GLU A O 1
ATOM 1032 N N . THR A 1 132 ? 21.175 4.840 -13.167 1.00 73.12 132 THR A N 1
ATOM 1033 C CA . THR A 1 132 ? 21.269 6.217 -13.679 1.00 73.12 132 THR A CA 1
ATOM 1034 C C . THR A 1 132 ? 21.413 7.276 -12.579 1.00 73.12 132 THR A C 1
ATOM 1036 O O . THR A 1 132 ? 21.580 8.457 -12.882 1.00 73.12 132 THR A O 1
ATOM 1039 N N . LYS A 1 133 ? 21.405 6.871 -11.297 1.00 76.69 133 LYS A N 1
ATOM 1040 C CA . LYS A 1 133 ? 21.494 7.735 -10.101 1.00 76.69 133 LYS A CA 1
ATOM 1041 C C . LYS A 1 133 ? 20.363 8.762 -9.962 1.00 76.69 133 LYS A C 1
ATOM 1043 O O . LYS A 1 133 ? 20.501 9.715 -9.192 1.00 76.69 133 LYS A O 1
ATOM 1048 N N . LEU A 1 134 ? 19.244 8.559 -10.653 1.00 70.12 134 LEU A N 1
ATOM 1049 C CA . LEU A 1 134 ? 18.007 9.316 -10.441 1.00 70.12 134 LEU A CA 1
ATOM 1050 C C . LEU A 1 134 ? 17.375 8.973 -9.081 1.00 70.12 134 LEU A C 1
ATOM 1052 O O . LEU A 1 134 ? 16.819 9.846 -8.417 1.00 70.12 134 LEU A O 1
ATOM 1056 N N . ALA A 1 135 ? 17.538 7.730 -8.622 1.00 75.62 135 ALA A N 1
ATOM 1057 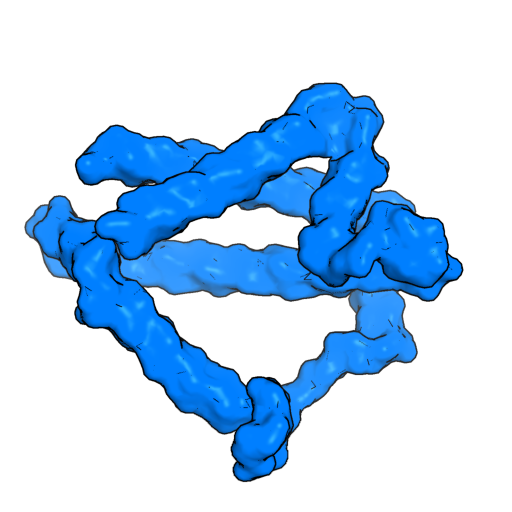C CA . ALA A 1 135 ? 17.255 7.292 -7.260 1.00 75.62 135 ALA A CA 1
ATOM 1058 C C . ALA A 1 135 ? 18.540 6.769 -6.599 1.00 75.62 135 ALA A C 1
ATOM 1060 O O . ALA A 1 135 ? 19.324 6.045 -7.205 1.00 75.62 135 ALA A O 1
ATOM 1061 N N . LYS A 1 136 ? 18.770 7.115 -5.328 1.00 73.50 136 LYS A N 1
ATOM 1062 C CA . LYS A 1 136 ? 19.917 6.614 -4.549 1.00 73.50 136 LYS A CA 1
ATOM 1063 C C . LYS A 1 136 ? 19.572 5.341 -3.776 1.00 73.50 136 LYS A C 1
ATOM 1065 O O . LYS A 1 136 ? 20.472 4.609 -3.365 1.00 73.50 136 LYS A O 1
ATOM 1070 N N . ARG A 1 137 ? 18.285 5.116 -3.503 1.00 76.81 137 ARG A N 1
ATOM 1071 C CA . ARG A 1 137 ? 17.778 3.997 -2.703 1.00 76.81 137 ARG A CA 1
ATOM 1072 C C . ARG A 1 137 ? 16.405 3.537 -3.193 1.00 76.81 137 ARG A C 1
ATOM 1074 O O . ARG A 1 137 ? 15.644 4.329 -3.743 1.00 76.81 137 ARG A O 1
ATOM 1081 N N . ASN A 1 138 ? 16.074 2.274 -2.924 1.00 78.31 138 ASN A N 1
ATOM 1082 C CA . ASN A 1 138 ? 14.831 1.635 -3.374 1.00 78.31 138 ASN A CA 1
ATOM 1083 C C . ASN A 1 138 ? 13.558 2.323 -2.847 1.00 78.31 138 ASN A C 1
ATOM 1085 O O . ASN A 1 138 ? 12.536 2.334 -3.526 1.00 78.31 138 ASN A O 1
ATOM 1089 N N . ASP A 1 139 ? 13.604 2.924 -1.657 1.00 82.25 139 ASP A N 1
ATOM 1090 C CA . ASP A 1 139 ? 12.486 3.658 -1.050 1.00 82.25 139 ASP A CA 1
ATOM 1091 C C . ASP A 1 139 ? 12.150 4.971 -1.778 1.00 82.25 139 ASP A C 1
ATOM 1093 O O . ASP A 1 139 ? 11.053 5.504 -1.620 1.00 82.25 139 ASP A O 1
ATOM 1097 N N . GLN A 1 140 ? 13.053 5.468 -2.629 1.00 85.50 140 GLN A N 1
ATOM 1098 C CA . GLN A 1 140 ? 12.843 6.681 -3.423 1.00 85.50 140 GLN A CA 1
ATOM 1099 C C . GLN A 1 140 ? 12.123 6.419 -4.753 1.00 85.50 140 GLN A C 1
ATOM 1101 O O . GLN A 1 140 ? 11.675 7.369 -5.391 1.00 85.50 140 GLN A O 1
ATOM 1106 N N . LEU A 1 141 ? 11.961 5.153 -5.153 1.00 87.06 141 LEU A N 1
ATOM 1107 C CA . LEU A 1 141 ? 11.362 4.783 -6.439 1.00 87.06 141 LEU A CA 1
ATOM 1108 C C . LEU A 1 141 ? 9.885 5.167 -6.540 1.00 87.06 141 LEU A C 1
ATOM 1110 O O . LEU A 1 141 ? 9.440 5.640 -7.579 1.00 87.06 141 LEU A O 1
ATOM 1114 N N . LEU A 1 142 ? 9.122 4.997 -5.458 1.00 89.12 142 LEU A N 1
ATOM 1115 C CA . LEU A 1 142 ? 7.718 5.399 -5.429 1.00 89.12 142 LEU A CA 1
ATOM 1116 C C . LEU A 1 142 ? 7.571 6.928 -5.538 1.00 89.12 142 LEU A C 1
ATOM 1118 O O . LEU A 1 142 ? 6.859 7.376 -6.433 1.00 89.12 142 LEU A O 1
ATOM 1122 N N . PRO A 1 143 ? 8.240 7.749 -4.703 1.00 88.50 143 PRO A N 1
ATOM 1123 C CA . PRO A 1 143 ? 8.243 9.198 -4.887 1.00 88.50 143 PRO A CA 1
ATOM 1124 C C . PRO A 1 143 ? 8.677 9.633 -6.291 1.00 88.50 143 PRO A C 1
ATOM 1126 O O . PRO A 1 143 ? 8.045 10.520 -6.859 1.00 88.50 143 PRO A O 1
ATOM 1129 N N . LEU A 1 144 ? 9.700 8.993 -6.869 1.00 88.44 144 LEU A N 1
ATOM 1130 C CA . LEU A 1 144 ? 10.148 9.272 -8.235 1.00 88.44 144 LEU A CA 1
ATOM 1131 C C . LEU A 1 144 ? 9.035 8.993 -9.254 1.00 88.44 144 LEU A C 1
ATOM 1133 O O . LEU A 1 144 ? 8.687 9.884 -10.028 1.00 88.44 144 LEU A O 1
ATOM 1137 N N . LEU A 1 145 ? 8.401 7.818 -9.173 1.00 89.25 145 LEU A N 1
ATOM 1138 C CA . LEU A 1 145 ? 7.270 7.464 -10.026 1.00 89.25 145 LEU A CA 1
ATOM 1139 C C . LEU A 1 145 ? 6.131 8.478 -9.882 1.00 89.25 145 LEU A C 1
ATOM 1141 O O . LEU A 1 145 ? 5.566 8.896 -10.887 1.00 89.25 145 LEU A O 1
ATOM 1145 N N . VAL A 1 146 ? 5.796 8.912 -8.661 1.00 89.75 14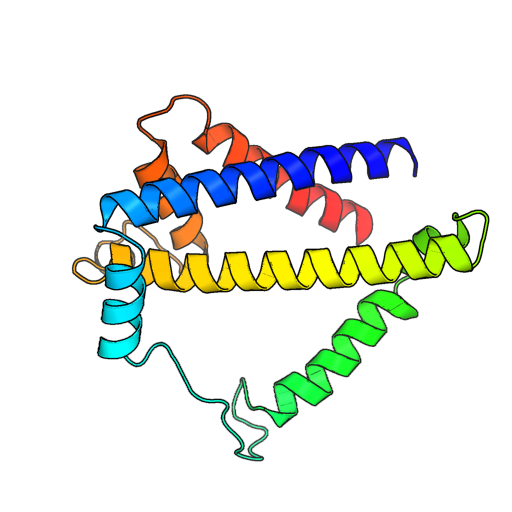6 VAL A N 1
ATOM 1146 C CA . VAL A 1 146 ? 4.755 9.931 -8.437 1.00 89.75 146 VAL A CA 1
ATOM 1147 C C . VAL A 1 146 ? 5.115 11.246 -9.126 1.00 89.75 146 VAL A C 1
ATOM 1149 O O . VAL A 1 146 ? 4.256 11.840 -9.777 1.00 89.75 146 VAL A O 1
ATOM 1152 N N . MET A 1 147 ? 6.364 11.698 -9.003 1.00 88.69 147 MET A N 1
ATOM 1153 C CA . MET A 1 147 ? 6.825 12.947 -9.612 1.00 88.69 147 MET A CA 1
ATOM 1154 C C . MET A 1 147 ? 6.797 12.888 -11.143 1.00 88.69 147 MET A C 1
ATOM 1156 O O . MET A 1 147 ? 6.352 13.844 -11.770 1.00 88.69 147 MET A O 1
ATOM 1160 N N . GLU A 1 148 ? 7.203 11.776 -11.755 1.00 87.56 148 GLU A N 1
ATOM 1161 C CA . GLU A 1 148 ? 7.166 11.603 -13.216 1.00 87.56 148 GLU A CA 1
ATOM 1162 C C . GLU A 1 148 ? 5.736 11.426 -13.742 1.00 87.56 148 GLU A C 1
ATOM 1164 O O . GLU A 1 148 ? 5.338 12.000 -14.756 1.00 87.56 148 GLU A O 1
ATOM 1169 N N . THR A 1 149 ? 4.925 10.662 -13.013 1.00 87.25 149 THR A N 1
ATOM 1170 C CA . THR A 1 149 ? 3.554 10.322 -13.397 1.00 87.25 149 THR A CA 1
ATOM 1171 C C . THR A 1 149 ? 2.640 11.539 -13.251 1.00 87.25 149 THR A C 1
ATOM 1173 O O . THR A 1 149 ? 1.912 11.884 -14.182 1.00 87.25 149 THR A O 1
ATOM 1176 N N . LEU A 1 150 ? 2.685 12.228 -12.111 1.00 86.56 150 LEU A N 1
ATOM 1177 C CA . LEU A 1 150 ? 1.773 13.328 -11.783 1.00 86.56 150 LEU A CA 1
ATOM 1178 C C . LEU A 1 150 ? 2.399 14.722 -11.919 1.00 86.56 150 LEU A C 1
ATOM 1180 O O . LEU A 1 150 ? 1.717 15.705 -11.650 1.00 86.56 150 LEU A O 1
ATOM 1184 N N . GLY A 1 151 ? 3.656 14.843 -12.355 1.00 84.81 151 GLY A N 1
ATOM 1185 C CA . GLY A 1 151 ? 4.354 16.132 -12.466 1.00 84.81 151 GLY A CA 1
ATOM 1186 C C . GLY A 1 151 ? 3.706 17.134 -13.426 1.00 84.81 151 GLY A C 1
ATOM 1187 O O . GLY A 1 151 ? 3.867 18.339 -13.258 1.00 84.81 151 GLY A O 1
ATOM 1188 N N . SER A 1 152 ? 2.918 16.654 -14.391 1.00 84.25 152 SER A N 1
ATOM 1189 C CA . SER A 1 152 ? 2.112 17.493 -15.289 1.00 84.25 152 SER A CA 1
ATOM 1190 C C . SER A 1 152 ? 0.906 18.149 -14.604 1.00 84.25 152 SER A C 1
ATOM 1192 O O . SER A 1 152 ? 0.367 19.124 -15.126 1.00 84.25 152 SER A O 1
ATOM 1194 N N . TYR A 1 153 ? 0.500 17.654 -13.432 1.00 85.38 153 TYR A N 1
ATOM 1195 C CA . TYR A 1 153 ? -0.617 18.170 -12.649 1.00 85.38 153 TYR A CA 1
ATOM 1196 C C . TYR A 1 153 ? -0.085 18.922 -11.422 1.00 85.38 153 TYR A C 1
ATOM 1198 O O . TYR A 1 153 ? 0.231 18.300 -10.398 1.00 85.38 153 TYR A O 1
ATOM 1206 N N . PRO A 1 154 ? 0.028 20.262 -11.486 1.00 83.81 154 PRO A N 1
ATOM 1207 C CA . PRO A 1 154 ? 0.592 21.037 -10.390 1.00 83.81 154 PRO A CA 1
ATOM 1208 C C . PRO A 1 154 ? -0.203 20.811 -9.098 1.00 83.81 154 PRO A C 1
ATOM 1210 O O . PRO A 1 154 ? -1.432 20.832 -9.085 1.00 83.81 154 PRO A O 1
ATOM 1213 N N . GLY A 1 155 ? 0.513 20.573 -7.998 1.00 83.69 155 GLY A N 1
ATOM 1214 C CA . GLY A 1 155 ? -0.061 20.344 -6.670 1.00 83.69 155 GLY A CA 1
ATOM 1215 C C . GLY A 1 155 ? -0.288 18.875 -6.298 1.00 83.69 155 GLY A C 1
ATOM 1216 O O . GLY A 1 155 ? -0.103 18.539 -5.130 1.00 83.69 155 GLY A O 1
ATOM 1217 N N . LEU A 1 156 ? -0.586 17.973 -7.244 1.00 84.25 156 LEU A N 1
ATOM 1218 C CA . LEU A 1 156 ? -0.857 16.560 -6.917 1.00 84.25 156 LEU A CA 1
ATOM 1219 C C . LEU A 1 156 ? 0.346 15.823 -6.297 1.00 84.25 156 LEU A C 1
ATOM 1221 O O . LEU A 1 156 ? 0.156 15.169 -5.266 1.00 84.25 156 LEU A O 1
ATOM 1225 N N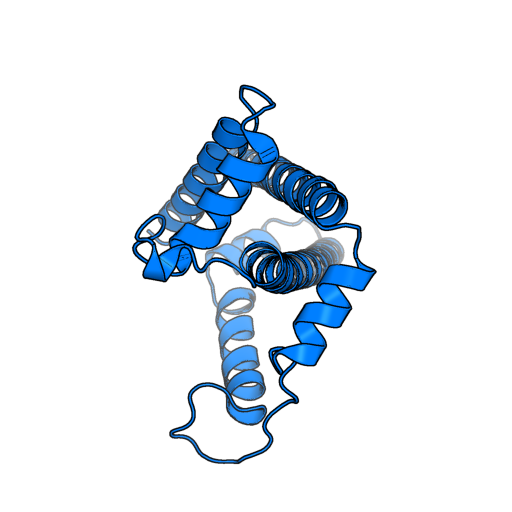 . PRO A 1 157 ? 1.584 15.953 -6.820 1.00 86.56 157 PRO A N 1
ATOM 1226 C CA . PRO A 1 157 ? 2.744 15.359 -6.159 1.00 86.56 157 PRO A CA 1
ATOM 1227 C C . PRO A 1 157 ? 2.984 15.940 -4.758 1.00 86.56 157 PRO A C 1
ATOM 1229 O O . PRO A 1 157 ? 3.333 15.213 -3.831 1.00 86.56 157 PRO A O 1
ATOM 1232 N N . GLY A 1 158 ? 2.731 17.241 -4.574 1.00 87.25 158 GLY A N 1
ATOM 1233 C CA . GLY A 1 158 ? 2.851 17.907 -3.276 1.00 87.25 158 GLY A CA 1
ATOM 1234 C C . GLY A 1 158 ? 1.857 17.367 -2.246 1.00 87.25 158 GLY A C 1
ATOM 1235 O O . GLY A 1 158 ? 2.241 17.097 -1.111 1.00 87.25 158 GLY A O 1
ATOM 1236 N N . VAL A 1 159 ? 0.605 17.136 -2.654 1.00 86.44 159 VAL A N 1
ATOM 1237 C CA . VAL A 1 159 ? -0.429 16.513 -1.811 1.00 86.44 159 VAL A CA 1
ATOM 1238 C C . VAL A 1 159 ? -0.033 15.090 -1.412 1.00 86.44 159 VAL A C 1
ATOM 1240 O O . VAL A 1 159 ? -0.179 14.725 -0.245 1.00 86.44 159 VAL A O 1
ATOM 1243 N N . PHE A 1 160 ? 0.518 14.302 -2.341 1.00 86.19 160 PHE A N 1
ATOM 1244 C CA . PHE A 1 160 ? 1.021 12.959 -2.037 1.00 86.19 160 PHE A CA 1
ATOM 1245 C C . PHE A 1 160 ? 2.131 12.997 -0.980 1.00 86.19 160 PHE A C 1
ATOM 1247 O O . PHE A 1 160 ? 2.038 12.320 0.045 1.00 86.19 160 PHE A O 1
ATOM 1254 N N . VAL A 1 161 ? 3.156 13.825 -1.199 1.00 87.44 161 VAL A N 1
ATOM 1255 C CA . VAL A 1 161 ? 4.292 13.957 -0.279 1.00 87.44 161 VAL A CA 1
ATOM 1256 C C . VAL A 1 161 ? 3.823 14.444 1.095 1.00 87.44 161 VAL A C 1
ATOM 1258 O O . VAL A 1 161 ? 4.186 13.847 2.108 1.00 87.44 161 VAL A O 1
ATOM 1261 N N . ALA A 1 162 ? 2.958 15.461 1.147 1.00 88.69 162 ALA A N 1
ATOM 1262 C CA . ALA A 1 162 ? 2.378 15.955 2.395 1.00 88.69 162 ALA A CA 1
ATOM 1263 C C . ALA A 1 162 ? 1.595 14.863 3.146 1.00 88.69 162 ALA A C 1
ATOM 1265 O O . ALA A 1 162 ? 1.740 14.732 4.361 1.00 88.69 162 ALA A O 1
ATOM 1266 N N . GLY A 1 163 ? 0.819 14.040 2.432 1.00 86.12 163 GLY A N 1
ATOM 1267 C CA . GLY A 1 163 ? 0.093 12.908 3.009 1.00 86.12 163 GLY A CA 1
ATOM 1268 C C . GLY A 1 163 ? 1.020 11.859 3.628 1.00 86.12 163 GLY A C 1
ATOM 1269 O O . GLY A 1 163 ? 0.789 11.433 4.759 1.00 86.12 163 GLY A O 1
ATOM 1270 N N . VAL A 1 164 ? 2.102 11.491 2.934 1.00 84.94 164 VAL A N 1
ATOM 1271 C CA . VAL A 1 164 ? 3.107 10.537 3.440 1.00 84.94 164 VAL A CA 1
ATOM 1272 C C . VAL A 1 164 ? 3.811 11.078 4.688 1.00 84.94 164 VAL A C 1
ATOM 1274 O O . VAL A 1 164 ? 3.940 10.355 5.677 1.00 84.94 164 VAL A O 1
ATOM 1277 N N . PHE A 1 165 ? 4.223 12.348 4.686 1.00 86.38 165 PHE A N 1
ATOM 1278 C CA . PHE A 1 165 ? 4.841 12.966 5.864 1.00 86.38 165 PHE A CA 1
ATOM 1279 C C . PHE A 1 165 ? 3.869 13.075 7.040 1.00 86.38 165 PHE A C 1
ATOM 1281 O O . PHE A 1 165 ? 4.247 12.754 8.166 1.00 86.38 165 PHE A O 1
ATOM 1288 N N . SER A 1 166 ? 2.614 13.453 6.790 1.00 86.12 166 SER A N 1
ATOM 1289 C CA . SER A 1 166 ? 1.566 13.455 7.815 1.00 86.12 166 SER A CA 1
ATOM 1290 C C . SER A 1 166 ? 1.388 12.059 8.424 1.00 86.12 166 SER A C 1
ATOM 1292 O O . SER A 1 166 ? 1.323 11.923 9.645 1.00 86.12 166 SER A O 1
ATOM 1294 N N . ALA A 1 167 ? 1.418 11.003 7.603 1.00 83.44 167 ALA A N 1
ATOM 1295 C CA . ALA A 1 167 ? 1.305 9.620 8.068 1.00 83.44 167 ALA A CA 1
ATOM 1296 C C . ALA A 1 167 ? 2.478 9.171 8.930 1.00 83.44 167 ALA A C 1
ATOM 1298 O O . ALA A 1 167 ? 2.281 8.535 9.973 1.00 83.44 167 ALA A O 1
ATOM 1299 N N . ALA A 1 168 ? 3.692 9.527 8.517 1.00 85.06 168 ALA A N 1
ATOM 1300 C CA . ALA A 1 168 ? 4.894 9.266 9.291 1.00 85.06 168 ALA A CA 1
ATOM 1301 C C . ALA A 1 168 ? 4.847 9.989 10.648 1.00 85.06 168 ALA A C 1
ATOM 1303 O O . ALA A 1 168 ? 5.142 9.379 11.674 1.00 85.06 168 ALA A O 1
ATOM 1304 N N . LEU A 1 169 ? 4.411 11.254 10.673 1.00 85.00 169 LEU A N 1
ATOM 1305 C CA . LEU A 1 169 ? 4.277 12.046 11.899 1.00 85.00 169 LEU A CA 1
ATOM 1306 C C . LEU A 1 169 ? 3.172 11.522 12.828 1.00 85.00 169 LEU A C 1
ATOM 1308 O O . LEU A 1 169 ? 3.401 11.431 14.033 1.00 85.00 169 LEU A O 1
ATOM 1312 N N . SER A 1 170 ? 2.014 11.120 12.292 1.00 80.81 170 SER A N 1
ATOM 1313 C CA . SER A 1 170 ? 0.941 10.490 13.082 1.00 80.81 170 SER A CA 1
ATOM 1314 C C . SER A 1 170 ? 1.423 9.179 13.719 1.00 80.81 170 SER A C 1
ATOM 1316 O O . SER A 1 170 ? 1.219 8.942 14.914 1.00 80.81 170 SER A O 1
ATOM 1318 N N . SER A 1 171 ? 2.172 8.366 12.964 1.00 81.00 171 SER A N 1
ATOM 1319 C CA . SER A 1 171 ? 2.769 7.121 13.470 1.00 81.00 171 SER A CA 1
ATOM 1320 C C . SER A 1 171 ? 3.819 7.382 14.553 1.00 81.00 171 SER A C 1
ATOM 1322 O O . SER A 1 171 ? 3.824 6.697 15.575 1.00 81.00 171 SER A O 1
ATOM 1324 N N . LEU A 1 172 ? 4.672 8.395 14.365 1.00 82.50 172 LEU A N 1
ATOM 1325 C CA . LEU A 1 172 ? 5.680 8.799 15.346 1.00 82.50 172 LEU A CA 1
ATOM 1326 C C . LEU A 1 172 ? 5.033 9.297 16.643 1.00 82.50 172 LEU A C 1
ATOM 1328 O O . LEU A 1 172 ? 5.416 8.853 17.719 1.00 82.50 172 LEU A O 1
ATOM 1332 N N . SER A 1 173 ? 4.014 10.154 16.547 1.00 78.94 173 SER A N 1
ATOM 1333 C CA . SER A 1 173 ? 3.270 10.653 17.710 1.00 78.94 173 SER A CA 1
ATOM 1334 C C . SER A 1 173 ? 2.502 9.558 18.449 1.00 78.94 173 SER A C 1
ATOM 1336 O O . SER A 1 173 ? 2.185 9.736 19.616 1.00 78.94 173 SER A O 1
ATOM 1338 N N . THR A 1 174 ? 2.146 8.470 17.767 1.00 74.44 174 THR A N 1
ATOM 1339 C CA . THR A 1 174 ? 1.466 7.313 18.367 1.00 74.44 174 THR A CA 1
ATOM 1340 C C . THR A 1 174 ? 2.462 6.373 19.061 1.00 74.44 174 THR A C 1
ATOM 1342 O O . THR A 1 174 ? 2.079 5.613 19.952 1.00 74.44 174 THR A O 1
ATOM 1345 N N . GLY A 1 175 ? 3.725 6.378 18.619 1.00 67.44 175 GLY A N 1
ATOM 1346 C CA . GLY A 1 175 ? 4.800 5.541 19.156 1.00 67.44 175 GLY A CA 1
ATOM 1347 C C . GLY A 1 175 ? 5.616 6.173 20.289 1.00 67.44 175 GLY A C 1
ATOM 1348 O O . GLY A 1 175 ? 6.267 5.424 21.016 1.00 67.44 175 GLY A O 1
ATOM 1349 N N . LEU A 1 176 ? 5.596 7.506 20.413 1.00 62.44 176 LEU A N 1
ATOM 1350 C CA . LEU A 1 176 ? 6.121 8.277 21.551 1.00 62.44 176 LEU A CA 1
ATOM 1351 C C . LEU A 1 176 ? 5.097 8.329 22.691 1.00 62.44 176 LEU A C 1
ATOM 1353 O O . LEU A 1 176 ? 5.540 8.253 23.857 1.00 62.44 176 LEU A O 1
#

Radius of gyration: 18.97 Å; chains: 1; bounding box: 43×46×47 Å